Protein AF-A0A972C3S5-F1 (afdb_monomer_lite)

Secondary structure (DSSP, 8-state):
-----THHHHHHHHHHHHT----------------------TTT--------PPPPP----PPPP-------EEEEEEEEEE-TTS-EEEEEEEEEE-SS-B-GGGTTTTSPTTSHHHHHHHHHHHHHHHHH--TTSHHHHHHHHHHHH---

Structure (mmCIF, N/CA/C/O backbone):
data_AF-A0A972C3S5-F1
#
_entry.id   AF-A0A972C3S5-F1
#
loop_
_atom_site.group_PDB
_atom_site.id
_atom_site.type_symbol
_atom_site.label_atom_id
_atom_site.label_alt_id
_atom_site.label_comp_id
_atom_site.label_asym_id
_atom_site.label_entity_id
_atom_site.label_seq_id
_atom_site.pdbx_PDB_ins_code
_atom_site.Cartn_x
_atom_site.Cartn_y
_atom_site.Cartn_z
_atom_site.occupancy
_atom_site.B_iso_or_equiv
_atom_site.auth_seq_id
_atom_site.auth_comp_id
_atom_site.auth_asym_id
_atom_site.auth_atom_id
_atom_site.pdbx_PDB_model_num
ATOM 1 N N . MET A 1 1 ? -20.866 -41.791 90.955 1.00 43.75 1 MET A N 1
ATOM 2 C CA . MET A 1 1 ? -19.727 -41.033 90.392 1.00 43.75 1 MET A CA 1
ATOM 3 C C . MET A 1 1 ? -18.696 -42.073 90.016 1.00 43.75 1 MET A C 1
ATOM 5 O O . MET A 1 1 ? -17.895 -42.478 90.847 1.00 43.75 1 MET A O 1
ATOM 9 N N . ASP A 1 2 ? -18.864 -42.613 88.815 1.00 49.09 2 ASP A N 1
ATOM 10 C CA . ASP A 1 2 ? -18.256 -43.863 88.369 1.00 49.09 2 ASP A CA 1
ATOM 11 C C . ASP A 1 2 ? -16.811 -43.638 87.925 1.00 49.09 2 ASP A C 1
ATOM 13 O O . ASP A 1 2 ? -16.542 -42.964 86.930 1.00 49.09 2 ASP A O 1
ATOM 17 N N . THR A 1 3 ? -15.861 -44.197 88.670 1.00 59.19 3 THR A N 1
ATOM 18 C CA . THR A 1 3 ? -14.445 -44.218 88.300 1.00 59.19 3 THR A CA 1
ATOM 19 C C . THR A 1 3 ? -14.157 -45.478 87.486 1.00 59.19 3 THR A C 1
ATOM 21 O O . THR A 1 3 ? -13.853 -46.548 88.005 1.00 59.19 3 THR A O 1
ATOM 24 N N . TRP A 1 4 ? -14.273 -45.345 86.165 1.00 55.91 4 TRP A N 1
ATOM 25 C CA . TRP A 1 4 ? -13.900 -46.382 85.204 1.00 55.91 4 TRP A CA 1
ATOM 26 C C . TRP A 1 4 ? -12.366 -46.500 85.118 1.00 55.91 4 TRP A C 1
ATOM 28 O O . TRP A 1 4 ? -11.697 -45.483 84.908 1.00 55.91 4 TRP A O 1
ATOM 38 N N . PRO A 1 5 ? -11.766 -47.698 85.239 1.00 58.72 5 PRO A N 1
ATOM 39 C CA . PRO A 1 5 ? -10.319 -47.843 85.171 1.00 58.72 5 PRO A CA 1
ATOM 40 C C . PRO A 1 5 ? -9.819 -47.689 83.726 1.00 58.72 5 PRO A C 1
ATOM 42 O O . PRO A 1 5 ? -10.362 -48.264 82.780 1.00 58.72 5 PRO A O 1
ATOM 45 N N . LEU A 1 6 ? -8.729 -46.933 83.568 1.00 57.41 6 LEU A N 1
ATOM 46 C CA . LEU A 1 6 ? -8.048 -46.608 82.302 1.00 57.41 6 LEU A CA 1
ATOM 47 C C . LEU A 1 6 ? -7.632 -47.837 81.463 1.00 57.41 6 LEU A C 1
ATOM 49 O O . LEU A 1 6 ? -7.369 -47.704 80.268 1.00 57.41 6 LEU A O 1
ATOM 53 N N . ALA A 1 7 ? -7.631 -49.038 82.049 1.00 54.53 7 ALA A N 1
ATOM 54 C CA . ALA A 1 7 ? -7.318 -50.297 81.372 1.00 54.53 7 ALA A CA 1
ATOM 55 C C . ALA A 1 7 ? -8.304 -50.653 80.238 1.00 54.53 7 ALA A C 1
ATOM 57 O O . ALA A 1 7 ? -7.907 -51.265 79.248 1.00 54.53 7 ALA A O 1
ATOM 58 N N . ALA A 1 8 ? -9.569 -50.222 80.326 1.00 54.34 8 ALA A N 1
ATOM 59 C CA . ALA A 1 8 ? -10.587 -50.564 79.328 1.00 54.34 8 ALA A CA 1
ATOM 60 C C . ALA A 1 8 ? -10.415 -49.824 77.986 1.00 54.34 8 ALA A C 1
ATOM 62 O O . ALA A 1 8 ? -10.893 -50.294 76.955 1.00 54.34 8 ALA A O 1
ATOM 63 N N . ARG A 1 9 ? -9.718 -48.677 77.965 1.00 53.97 9 ARG A N 1
ATOM 64 C CA . ARG A 1 9 ? -9.546 -47.878 76.737 1.00 53.97 9 ARG A CA 1
ATOM 65 C C . ARG A 1 9 ? -8.413 -48.370 75.840 1.00 53.97 9 ARG A C 1
ATOM 67 O O . ARG A 1 9 ? -8.501 -48.220 74.627 1.00 53.97 9 ARG A O 1
ATOM 74 N N . ILE A 1 10 ? -7.381 -48.987 76.412 1.00 55.09 10 ILE A N 1
ATOM 75 C CA . ILE A 1 10 ? -6.209 -49.453 75.655 1.00 55.09 10 ILE A CA 1
ATOM 76 C C . ILE A 1 10 ? -6.529 -50.759 74.910 1.00 55.09 10 ILE A C 1
ATOM 78 O O . ILE A 1 10 ? -6.146 -50.917 73.751 1.00 55.09 10 ILE A O 1
ATOM 82 N N . LEU A 1 11 ? -7.322 -51.652 75.518 1.00 54.88 11 LEU A N 1
ATOM 83 C CA . LEU A 1 11 ? -7.768 -52.890 74.867 1.00 54.88 11 LEU A CA 1
ATOM 84 C C . LEU A 1 11 ? -8.696 -52.637 73.666 1.00 54.88 11 LEU A C 1
ATOM 86 O O . LEU A 1 11 ? -8.629 -53.368 72.681 1.00 54.88 11 LEU A O 1
ATOM 90 N N . GLY A 1 12 ? -9.520 -51.583 73.712 1.00 54.62 12 GLY A N 1
ATOM 91 C CA . GLY A 1 12 ? -10.416 -51.222 72.607 1.00 54.62 12 GLY A CA 1
ATOM 92 C C . GLY A 1 12 ? -9.685 -50.742 71.346 1.00 54.62 12 GLY A C 1
ATOM 93 O O . GLY A 1 12 ? -10.143 -50.998 70.237 1.00 54.62 12 GLY A O 1
ATOM 94 N N . ILE A 1 13 ? -8.523 -50.098 71.498 1.00 56.75 13 ILE A N 1
ATOM 95 C CA . ILE A 1 13 ? -7.730 -49.588 70.365 1.00 56.75 13 ILE A CA 1
ATOM 96 C C . ILE A 1 13 ? -6.928 -50.721 69.703 1.00 56.75 13 ILE A C 1
ATOM 98 O O . ILE A 1 13 ? -6.822 -50.761 68.478 1.00 56.75 13 ILE A O 1
ATOM 102 N N . LEU A 1 14 ? -6.427 -51.684 70.486 1.00 54.81 14 LEU A N 1
ATOM 103 C CA . LEU A 1 14 ? -5.738 -52.876 69.968 1.00 54.81 14 LEU A CA 1
ATOM 104 C C . LEU A 1 14 ? -6.682 -53.809 69.188 1.00 54.81 14 LEU A C 1
ATOM 106 O O . LEU A 1 14 ? -6.295 -54.343 68.151 1.00 54.81 14 LEU A O 1
ATOM 110 N N . LEU A 1 15 ? -7.938 -53.942 69.625 1.00 54.53 15 LEU A N 1
ATOM 111 C CA . LEU A 1 15 ? -8.967 -54.702 68.903 1.00 54.53 15 LEU A CA 1
ATOM 112 C C . LEU A 1 15 ? -9.377 -54.049 67.571 1.00 54.53 15 LEU A C 1
ATOM 114 O O . LEU A 1 15 ? -9.682 -54.765 66.621 1.00 54.53 15 LEU A O 1
ATOM 118 N N . LEU A 1 16 ? -9.318 -52.716 67.457 1.00 52.75 16 LEU A N 1
ATOM 119 C CA . LEU A 1 16 ? -9.609 -52.015 66.198 1.00 52.75 16 LEU A CA 1
ATOM 120 C C . LEU A 1 16 ? -8.496 -52.145 65.143 1.00 52.75 16 LEU A C 1
ATOM 122 O O . LEU A 1 16 ? -8.776 -52.020 63.953 1.00 52.75 16 LEU A O 1
ATOM 126 N N . TRP A 1 17 ? -7.254 -52.424 65.544 1.00 51.59 17 TRP A N 1
ATOM 127 C CA . TRP A 1 17 ? -6.156 -52.662 64.596 1.00 51.59 17 TRP A CA 1
ATOM 128 C C . TRP A 1 17 ? -6.143 -54.085 64.022 1.00 51.59 17 TRP A C 1
ATOM 130 O O . TRP A 1 17 ? -5.634 -54.293 62.923 1.00 51.59 17 TRP A O 1
ATOM 140 N N . LEU A 1 18 ? -6.745 -55.058 64.711 1.00 53.00 18 LEU A N 1
ATOM 141 C CA . LEU A 1 18 ? -6.804 -56.454 64.257 1.00 53.00 18 LEU A CA 1
ATOM 142 C C . LEU A 1 18 ? -7.910 -56.730 63.221 1.00 53.00 18 LEU A C 1
ATOM 144 O O . LEU A 1 18 ? -7.848 -57.746 62.536 1.00 53.00 18 LEU A O 1
ATOM 148 N N . LEU A 1 19 ? -8.886 -55.831 63.052 1.00 54.00 19 LEU A N 1
ATOM 149 C CA . LEU A 1 19 ? -10.010 -56.001 62.114 1.00 54.00 19 LEU A CA 1
ATOM 150 C C . LEU A 1 19 ? -9.788 -55.402 60.711 1.00 54.00 19 LEU A C 1
ATOM 152 O O . LEU A 1 19 ? -10.656 -55.548 59.854 1.00 54.00 19 LEU A O 1
ATOM 156 N N . SER A 1 20 ? -8.636 -54.777 60.440 1.00 50.62 20 SER A N 1
ATOM 157 C CA . SER A 1 20 ? -8.348 -54.144 59.137 1.00 50.62 20 SER A CA 1
ATOM 158 C C . SER A 1 20 ? -7.513 -54.995 58.174 1.00 50.62 20 SER A C 1
ATOM 160 O O . SER A 1 20 ? -7.213 -54.541 57.071 1.00 50.62 20 SER A O 1
ATOM 162 N N . VAL A 1 21 ? -7.156 -56.233 58.527 1.00 57.97 21 VAL A N 1
ATOM 163 C CA . VAL A 1 21 ? -6.530 -57.159 57.569 1.00 57.97 21 VAL A CA 1
ATOM 164 C C . VAL A 1 21 ? -7.619 -58.038 56.970 1.00 57.97 21 VAL A C 1
ATOM 166 O O . VAL A 1 21 ? -7.806 -59.188 57.355 1.00 57.97 21 VAL A O 1
ATOM 169 N N . ALA A 1 22 ? -8.369 -57.476 56.023 1.00 56.09 22 ALA A N 1
ATOM 170 C CA . ALA A 1 22 ? -9.118 -58.292 55.083 1.00 56.09 22 ALA A CA 1
ATOM 171 C C . ALA A 1 22 ? -8.091 -59.066 54.233 1.00 56.09 22 ALA A C 1
ATOM 173 O O . ALA A 1 22 ? -7.304 -58.428 53.528 1.00 56.09 22 ALA A O 1
ATOM 174 N N . PRO A 1 23 ? -8.040 -60.410 54.277 1.00 54.75 23 PRO A N 1
ATOM 175 C CA . PRO A 1 23 ? -7.312 -61.151 53.264 1.00 54.75 23 PRO A CA 1
ATOM 176 C C . PRO A 1 23 ? -7.980 -60.835 51.927 1.00 54.75 23 PRO A C 1
ATOM 178 O O . PRO A 1 23 ? -9.161 -61.121 51.723 1.00 54.75 23 PRO A O 1
ATOM 181 N N . GLY A 1 24 ? -7.236 -60.173 51.041 1.00 55.28 24 GLY A N 1
ATOM 182 C CA . GLY A 1 24 ? -7.671 -59.953 49.673 1.00 55.28 24 GLY A CA 1
ATOM 183 C C . GLY A 1 24 ? -8.093 -61.292 49.080 1.00 55.28 24 GLY A C 1
ATOM 184 O O . GLY A 1 24 ? -7.318 -62.247 49.069 1.00 55.28 24 GLY A O 1
ATOM 185 N N . ILE A 1 25 ? -9.343 -61.367 48.630 1.00 57.66 25 ILE A N 1
ATOM 186 C CA . ILE A 1 25 ? -9.825 -62.458 47.795 1.00 57.66 25 ILE A CA 1
ATOM 187 C C . ILE A 1 25 ? -8.956 -62.408 46.539 1.00 57.66 25 ILE A C 1
ATOM 189 O O . ILE A 1 25 ? -9.147 -61.546 45.681 1.00 57.66 25 ILE A O 1
ATOM 193 N N . PHE A 1 26 ? -7.964 -63.293 46.443 1.00 53.41 26 PHE A N 1
ATOM 194 C CA . PHE A 1 26 ? -7.295 -63.546 45.179 1.00 53.41 26 PHE A CA 1
ATOM 195 C C . PHE A 1 26 ? -8.340 -64.184 44.270 1.00 53.41 26 PHE A C 1
ATOM 197 O O . PHE A 1 26 ? -8.633 -65.376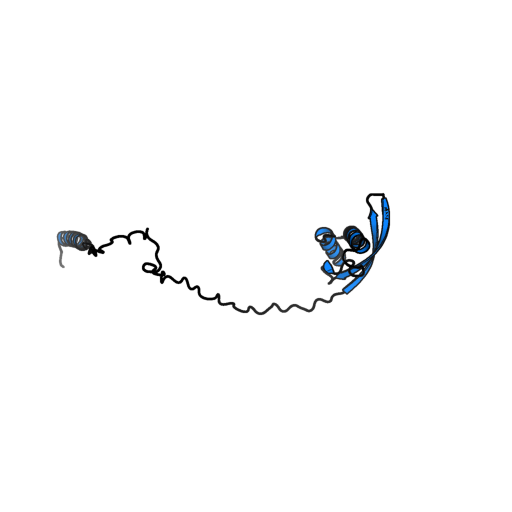 44.362 1.00 53.41 26 PHE A O 1
ATOM 204 N N . ALA A 1 27 ? -8.952 -63.369 43.414 1.00 53.75 27 ALA A N 1
ATOM 205 C CA . ALA A 1 27 ? -9.580 -63.881 42.218 1.00 53.75 27 ALA A CA 1
ATOM 206 C C . ALA A 1 27 ? -8.476 -64.612 41.444 1.00 53.75 27 ALA A C 1
ATOM 208 O O . ALA A 1 27 ? -7.565 -63.980 40.912 1.00 53.75 27 ALA A O 1
ATOM 209 N N . SER A 1 28 ? -8.528 -65.945 41.432 1.00 53.31 28 SER A N 1
ATOM 210 C CA . SER A 1 28 ? -7.757 -66.745 40.488 1.00 53.31 28 SER A CA 1
ATOM 211 C C . SER A 1 28 ? -8.355 -66.495 39.106 1.00 53.31 28 SER A C 1
ATOM 213 O O . SER A 1 28 ? -9.181 -67.260 38.608 1.00 53.31 28 SER A O 1
ATOM 215 N N . ALA A 1 29 ? -8.003 -65.358 38.507 1.00 55.72 29 ALA A N 1
ATOM 216 C CA . ALA A 1 29 ? -8.002 -65.261 37.068 1.00 55.72 29 ALA A CA 1
ATOM 217 C C . ALA A 1 29 ? -6.945 -66.269 36.619 1.00 55.72 29 ALA A C 1
ATOM 219 O O . ALA A 1 29 ? -5.759 -66.103 36.902 1.00 55.72 29 ALA A O 1
ATOM 220 N N . ASN A 1 30 ? -7.376 -67.343 35.958 1.00 55.66 30 ASN A N 1
ATOM 221 C CA . ASN A 1 30 ? -6.490 -68.108 35.093 1.00 55.66 30 ASN A CA 1
ATOM 222 C C . ASN A 1 30 ? -6.065 -67.175 33.945 1.00 55.66 30 ASN A C 1
ATOM 224 O O . ASN A 1 30 ? -6.531 -67.316 32.817 1.00 55.66 30 ASN A O 1
ATOM 228 N N . ASP A 1 31 ? -5.201 -66.204 34.240 1.00 54.09 31 ASP A N 1
ATOM 229 C CA . ASP A 1 31 ? -4.490 -65.388 33.269 1.00 54.09 31 ASP A CA 1
ATOM 230 C C . ASP A 1 31 ? -3.434 -66.287 32.634 1.00 54.09 31 ASP A C 1
ATOM 232 O O . ASP A 1 31 ? -2.239 -66.233 32.920 1.00 54.09 31 ASP A O 1
ATOM 236 N N . THR A 1 32 ? -3.893 -67.159 31.741 1.00 60.16 32 THR A N 1
ATOM 237 C CA . THR A 1 32 ? -3.030 -67.511 30.624 1.00 60.16 32 THR A CA 1
ATOM 238 C C . THR A 1 32 ? -3.028 -66.271 29.737 1.00 60.16 32 THR A C 1
ATOM 240 O O . THR A 1 32 ? -4.076 -65.950 29.169 1.00 60.16 32 THR A O 1
ATOM 243 N N . PRO A 1 33 ? -1.908 -65.526 29.636 1.00 61.44 33 PRO A N 1
ATOM 244 C CA . PRO A 1 33 ? -1.846 -64.404 28.716 1.00 61.44 33 PRO A CA 1
ATOM 245 C C . PRO A 1 33 ? -2.216 -64.932 27.328 1.00 61.44 33 PRO A C 1
ATOM 247 O O . PRO A 1 33 ? -1.779 -66.037 26.978 1.00 61.44 33 PRO A O 1
ATOM 250 N N . PRO A 1 34 ? -3.028 -64.199 26.545 1.00 63.97 34 PRO A N 1
ATOM 251 C CA . PRO A 1 34 ? -3.422 -64.654 25.224 1.00 63.97 34 PRO A CA 1
ATOM 252 C C . PRO A 1 34 ? -2.149 -64.976 24.447 1.00 63.97 34 PRO A C 1
ATOM 254 O O . PRO A 1 34 ? -1.311 -64.103 24.202 1.00 63.97 34 PRO A O 1
ATOM 257 N N . LYS A 1 35 ? -1.958 -66.264 24.141 1.00 68.75 35 LYS A N 1
ATOM 258 C CA . LYS A 1 35 ? -0.773 -66.742 23.435 1.00 68.75 35 LYS A CA 1
ATOM 259 C C . LYS A 1 35 ? -0.690 -65.950 22.138 1.00 68.75 35 LYS A C 1
ATOM 261 O O . LYS A 1 35 ? -1.635 -65.970 21.351 1.00 68.75 35 LYS A O 1
ATOM 266 N N . ARG A 1 36 ? 0.418 -65.222 21.945 1.00 68.56 36 ARG A N 1
ATOM 267 C CA . ARG A 1 36 ? 0.655 -64.412 20.745 1.00 68.56 36 ARG A CA 1
ATOM 268 C C . ARG A 1 36 ? 0.355 -65.277 19.527 1.00 68.56 36 ARG A C 1
ATOM 270 O O . ARG A 1 36 ? 0.991 -66.313 19.347 1.00 68.56 36 ARG A O 1
ATOM 277 N N . GLN A 1 37 ? -0.617 -64.867 18.722 1.00 67.06 37 GLN A N 1
ATOM 278 C CA . GLN A 1 37 ? -0.919 -65.554 17.478 1.00 67.06 37 GLN A CA 1
ATOM 279 C C . GLN A 1 37 ? 0.310 -65.438 16.568 1.00 67.06 37 GLN A C 1
ATOM 281 O O . GLN A 1 37 ? 0.675 -64.344 16.143 1.00 67.06 37 GLN A O 1
ATOM 286 N N . THR A 1 38 ? 0.996 -66.554 16.330 1.00 72.31 38 THR A N 1
ATOM 287 C CA . THR A 1 38 ? 2.166 -66.626 15.436 1.00 72.31 38 THR A CA 1
ATOM 288 C C . THR A 1 38 ? 1.829 -67.236 14.079 1.00 72.31 38 THR A C 1
ATOM 290 O O . THR A 1 38 ? 2.680 -67.257 13.199 1.00 72.31 38 THR A O 1
ATOM 293 N N . GLU A 1 39 ? 0.596 -67.715 13.904 1.00 73.44 39 GLU A N 1
ATOM 294 C CA . GLU A 1 39 ? 0.098 -68.325 12.676 1.00 73.44 39 GLU A CA 1
ATOM 295 C C . GLU A 1 39 ? -1.126 -67.544 12.186 1.00 73.44 39 GLU A C 1
ATOM 297 O O . GLU A 1 39 ? -2.151 -67.473 12.871 1.00 73.44 39 GLU A O 1
ATOM 302 N N . PHE A 1 40 ? -0.991 -66.923 11.015 1.00 68.81 40 PHE A N 1
ATOM 303 C CA . PHE A 1 40 ? -2.014 -66.082 10.404 1.00 68.81 40 PHE A CA 1
ATOM 304 C C . PHE A 1 40 ? -2.654 -66.840 9.237 1.00 68.81 40 PHE A C 1
ATOM 306 O O . PHE A 1 40 ? -1.986 -67.138 8.249 1.00 68.81 40 PHE A O 1
ATOM 313 N N . SER A 1 41 ? -3.936 -67.180 9.358 1.00 76.62 41 SER A N 1
ATOM 314 C CA . SER A 1 41 ? -4.730 -67.791 8.289 1.00 76.62 41 SER A CA 1
ATOM 315 C C . SER A 1 41 ? -6.160 -67.265 8.334 1.00 76.62 41 SER A C 1
ATOM 317 O O . SER A 1 41 ? -6.649 -66.878 9.399 1.00 76.62 41 SER A O 1
ATOM 319 N N . ASP A 1 42 ? -6.860 -67.311 7.201 1.00 76.12 42 ASP A N 1
ATOM 320 C CA . ASP A 1 42 ? -8.250 -66.838 7.086 1.00 76.12 42 ASP A CA 1
ATOM 321 C C . ASP A 1 42 ? -9.217 -67.585 8.018 1.00 76.12 42 ASP A C 1
ATOM 323 O O . ASP A 1 42 ? -10.290 -67.088 8.350 1.00 76.12 42 ASP A O 1
ATOM 327 N N . ARG A 1 43 ? -8.829 -68.781 8.481 1.00 75.94 43 ARG A N 1
ATOM 328 C CA . ARG A 1 43 ? -9.599 -69.602 9.428 1.00 75.94 43 ARG A CA 1
ATOM 329 C C . ARG A 1 43 ? -9.323 -69.271 10.898 1.00 75.94 43 ARG A C 1
ATOM 331 O O . ARG A 1 43 ? -10.038 -69.768 11.761 1.00 75.94 43 ARG A O 1
ATOM 338 N N . ASN A 1 44 ? -8.296 -68.472 11.189 1.00 69.81 44 ASN A N 1
ATOM 339 C CA . ASN A 1 44 ? -7.850 -68.141 12.546 1.00 69.81 44 ASN A CA 1
ATOM 340 C C . ASN A 1 44 ? -7.838 -66.621 12.815 1.00 69.81 44 ASN A C 1
ATOM 342 O O . ASN A 1 44 ? -7.357 -66.169 13.851 1.00 69.81 44 ASN A O 1
ATOM 346 N N . TYR A 1 45 ? -8.348 -65.798 11.895 1.00 74.12 45 TYR A N 1
ATOM 347 C CA . TYR A 1 45 ? -8.470 -64.360 12.122 1.00 74.12 45 TYR A CA 1
ATOM 348 C C . TYR A 1 45 ? -9.679 -64.047 13.015 1.00 74.12 45 TYR A C 1
ATOM 350 O O . TYR A 1 45 ? -10.820 -64.340 12.660 1.00 74.12 45 TYR A O 1
ATOM 358 N N . GLN A 1 46 ? -9.438 -63.409 14.163 1.00 74.31 46 GLN A N 1
ATOM 359 C CA . GLN A 1 46 ? -10.486 -62.840 15.012 1.00 74.31 46 GLN A CA 1
ATOM 360 C C . GLN A 1 46 ? -10.286 -61.320 15.110 1.00 74.31 46 GLN A C 1
ATOM 362 O O . GLN A 1 46 ? -9.320 -60.876 15.736 1.00 74.31 46 GLN A O 1
ATOM 367 N N . PRO A 1 47 ? -11.159 -60.498 14.495 1.00 75.56 47 PRO A N 1
ATOM 368 C CA . PRO A 1 47 ? -11.032 -59.048 14.571 1.00 75.56 47 PRO A CA 1
ATOM 369 C C . PRO A 1 47 ? -11.264 -58.553 16.003 1.00 75.56 47 PRO A C 1
ATOM 371 O O . PRO A 1 47 ? -12.203 -58.978 16.682 1.00 75.56 47 PRO A O 1
ATOM 374 N N . SER A 1 48 ? -10.425 -57.619 16.457 1.00 74.81 48 SER A N 1
ATOM 375 C CA . SER A 1 48 ? -10.609 -56.966 17.757 1.00 74.81 48 SER A CA 1
ATOM 376 C C . SER A 1 48 ? -11.906 -56.152 17.775 1.00 74.81 48 SER A C 1
ATOM 378 O O . SER A 1 48 ? -12.202 -55.417 16.834 1.00 74.81 48 SER A O 1
ATOM 380 N N . ARG A 1 49 ? -12.675 -56.255 18.867 1.00 74.25 49 ARG A N 1
ATOM 381 C CA . ARG A 1 49 ? -13.920 -55.491 19.078 1.00 74.25 49 ARG A CA 1
ATOM 382 C C . ARG A 1 49 ? -13.695 -54.108 19.700 1.00 74.25 49 ARG A C 1
ATOM 384 O O . ARG A 1 49 ? -14.661 -53.384 19.926 1.00 74.25 49 ARG A O 1
ATOM 391 N N . GLN A 1 50 ? -12.452 -53.736 20.003 1.00 78.75 50 GLN A N 1
ATOM 392 C CA . GLN A 1 50 ? -12.135 -52.429 20.581 1.00 78.75 50 GLN A CA 1
ATOM 393 C C . GLN A 1 50 ? -12.183 -51.340 19.500 1.00 78.75 50 GLN A C 1
ATOM 395 O O . GLN A 1 50 ? -11.179 -51.016 18.871 1.00 78.75 50 GLN A O 1
ATOM 400 N N . ILE A 1 51 ? -13.374 -50.781 19.278 1.00 77.50 51 ILE A N 1
ATOM 401 C CA . ILE A 1 51 ? -13.586 -49.624 18.403 1.00 77.50 51 ILE A CA 1
ATOM 402 C C . ILE A 1 51 ? -13.457 -48.353 19.248 1.00 77.50 51 ILE A C 1
ATOM 404 O O . ILE A 1 51 ? -14.319 -48.056 20.076 1.00 77.50 51 ILE A O 1
ATOM 408 N N . ASN A 1 52 ? -12.401 -47.572 19.021 1.00 77.88 52 ASN A N 1
ATOM 409 C CA . ASN A 1 52 ? -12.249 -46.249 19.626 1.00 77.88 52 ASN A CA 1
ATOM 410 C C . ASN A 1 52 ? -13.194 -45.259 18.928 1.00 77.88 52 ASN A C 1
ATOM 412 O O . ASN A 1 52 ? -12.837 -44.669 17.911 1.00 77.88 52 ASN A O 1
ATOM 416 N N . THR A 1 53 ? -14.409 -45.094 19.452 1.00 79.75 53 THR A N 1
ATOM 417 C CA . THR A 1 53 ? -15.360 -44.087 18.955 1.00 79.75 53 THR A CA 1
ATOM 418 C C . THR A 1 53 ? -15.229 -42.823 19.799 1.00 79.75 53 THR A C 1
ATOM 420 O O . THR A 1 53 ? -15.470 -42.864 21.004 1.00 79.75 53 THR A O 1
ATOM 423 N N . SER A 1 54 ? -14.839 -41.699 19.195 1.00 80.00 54 SER A N 1
ATOM 424 C CA . SER A 1 54 ? -14.823 -40.393 19.862 1.00 80.00 54 SER A CA 1
ATOM 425 C C . SER A 1 54 ? -16.136 -39.642 19.631 1.00 80.00 54 SER A C 1
ATOM 427 O O . SER A 1 54 ? -16.720 -39.693 18.548 1.00 80.00 54 SER A O 1
ATOM 429 N N . ALA A 1 55 ? -16.614 -38.936 20.658 1.00 84.25 55 ALA A N 1
ATOM 430 C CA . ALA A 1 55 ? -17.766 -38.052 20.522 1.00 84.25 55 ALA A CA 1
ATOM 431 C C . ALA A 1 55 ? -17.390 -36.788 19.718 1.00 84.25 55 ALA A C 1
ATOM 433 O O . ALA A 1 55 ? -16.266 -36.292 19.858 1.00 84.25 55 ALA A O 1
ATOM 434 N N . PRO A 1 56 ? -18.305 -36.235 18.899 1.00 80.69 56 PRO A N 1
ATOM 435 C CA . PRO A 1 56 ? -18.064 -34.977 18.203 1.00 80.69 56 PRO A CA 1
ATOM 436 C C . PRO A 1 56 ? -17.968 -33.813 19.199 1.00 80.69 56 PRO A C 1
ATOM 438 O O . PRO A 1 56 ? -18.706 -33.747 20.182 1.00 80.69 56 PRO A O 1
ATOM 441 N N . VAL A 1 57 ? -17.063 -32.870 18.932 1.00 83.06 57 VAL A N 1
ATOM 442 C CA . VAL A 1 57 ? -16.910 -31.654 19.743 1.00 83.06 57 VAL A CA 1
ATOM 443 C C . VAL A 1 57 ? -18.144 -30.769 19.558 1.00 83.06 57 VAL A C 1
ATOM 445 O O . VAL A 1 57 ? -18.486 -30.405 18.433 1.00 83.06 57 VAL A O 1
ATOM 448 N N . ALA A 1 58 ? -18.805 -30.394 20.655 1.00 80.69 58 ALA A N 1
ATOM 449 C CA . ALA A 1 58 ? -19.906 -29.438 20.622 1.00 80.69 58 ALA A CA 1
ATOM 450 C C . ALA A 1 58 ? -19.370 -28.032 20.292 1.00 80.69 58 ALA A C 1
ATOM 452 O O . ALA A 1 58 ? -18.659 -27.423 21.092 1.00 80.69 58 ALA A O 1
ATOM 453 N N . ILE A 1 59 ? -19.701 -27.514 19.107 1.00 76.56 59 ILE A N 1
ATOM 454 C CA . ILE A 1 59 ? -19.332 -26.158 18.685 1.00 76.56 59 ILE A CA 1
ATOM 455 C C . ILE A 1 59 ? -20.408 -25.196 19.194 1.00 76.56 59 ILE A C 1
ATOM 457 O O . ILE A 1 59 ? -21.530 -25.189 18.693 1.00 76.56 59 ILE A O 1
ATOM 461 N N . THR A 1 60 ? -20.083 -24.364 20.182 1.00 78.19 60 THR A N 1
ATOM 462 C CA . THR A 1 60 ? -20.957 -23.262 20.598 1.00 78.19 60 THR A CA 1
ATOM 463 C C . THR A 1 60 ? -20.771 -22.083 19.640 1.00 78.19 60 THR A C 1
ATOM 465 O O . THR A 1 60 ? -19.674 -21.535 19.506 1.00 78.19 60 THR A O 1
ATOM 468 N N . SER A 1 61 ? -21.831 -21.677 18.931 1.00 71.06 61 SER A N 1
ATOM 469 C CA . SER A 1 61 ? -21.775 -20.498 18.061 1.00 71.06 61 SER A CA 1
ATOM 470 C C . SER A 1 61 ? -21.742 -19.237 18.922 1.00 71.06 61 SER A C 1
ATOM 472 O O . SER A 1 61 ? -22.768 -18.776 19.426 1.00 71.06 61 SER A O 1
ATOM 474 N N . ARG A 1 62 ? -20.554 -18.671 19.119 1.00 76.50 62 ARG A N 1
ATOM 475 C CA . ARG A 1 62 ? -20.422 -17.356 19.745 1.00 76.50 62 ARG A CA 1
ATOM 476 C C . ARG A 1 62 ? -20.936 -16.298 18.754 1.00 76.50 62 ARG A C 1
ATOM 478 O O . ARG A 1 62 ? -20.520 -16.341 17.595 1.00 76.50 62 ARG A O 1
ATOM 485 N N . PRO A 1 63 ? -21.819 -15.366 19.161 1.00 73.25 63 PRO A N 1
ATOM 486 C CA . PRO A 1 63 ? -22.265 -14.301 18.273 1.00 73.25 63 PRO A CA 1
ATOM 487 C C . PRO A 1 63 ? -21.053 -13.513 17.772 1.00 73.25 63 PRO A C 1
ATOM 489 O O . PRO A 1 63 ? -20.168 -13.146 18.553 1.00 73.25 63 PRO A O 1
ATOM 492 N N . ALA A 1 64 ? -20.996 -13.306 16.455 1.00 71.25 64 ALA A N 1
ATOM 493 C CA . ALA A 1 64 ? -19.950 -12.508 15.842 1.00 71.25 64 ALA A CA 1
ATOM 494 C C . ALA A 1 64 ? -20.007 -11.086 16.429 1.00 71.25 64 ALA A C 1
ATOM 496 O O . ALA A 1 64 ? -21.103 -10.535 16.562 1.00 71.25 64 ALA A O 1
ATOM 497 N N . PRO A 1 65 ? -18.864 -10.486 16.805 1.00 73.50 65 PRO A N 1
ATOM 498 C CA . PRO A 1 65 ? -18.857 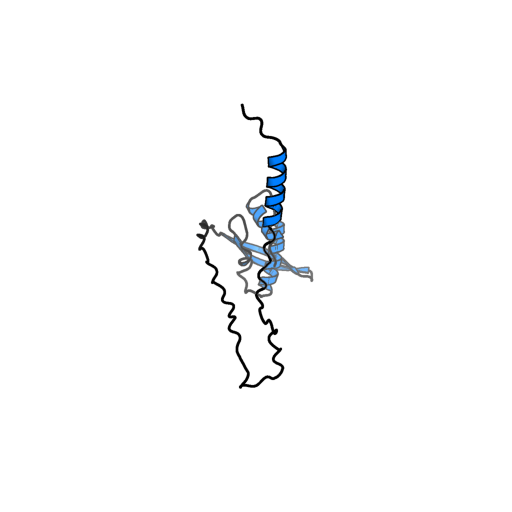-9.116 17.295 1.00 73.50 65 PRO A CA 1
ATOM 499 C C . PRO A 1 65 ? -19.495 -8.193 16.252 1.00 73.50 65 PRO A C 1
ATOM 501 O O . PRO A 1 65 ? -19.228 -8.328 15.055 1.00 73.50 65 PRO A O 1
ATOM 504 N N . HIS A 1 66 ? -20.335 -7.262 16.713 1.00 62.75 66 HIS A N 1
ATOM 505 C CA . HIS A 1 66 ? -20.916 -6.222 15.870 1.00 62.75 66 HIS A CA 1
ATOM 506 C C . HIS A 1 66 ? -19.774 -5.402 15.263 1.00 62.75 66 HIS A C 1
ATOM 508 O O . HIS A 1 66 ? -19.094 -4.642 15.953 1.00 62.75 66 HIS A O 1
ATOM 514 N N . ARG A 1 67 ? -19.496 -5.632 13.979 1.00 65.25 67 ARG A N 1
ATOM 515 C CA . ARG A 1 67 ? -18.451 -4.925 13.250 1.00 65.25 67 ARG A CA 1
ATOM 516 C C . ARG A 1 67 ? -19.072 -3.639 12.732 1.00 65.25 67 ARG A C 1
ATOM 518 O O . ARG A 1 67 ? -19.766 -3.659 11.720 1.00 65.25 67 ARG A O 1
ATOM 525 N N . GLU A 1 68 ? -18.846 -2.549 13.455 1.00 70.81 68 GLU A N 1
ATOM 526 C CA . GLU A 1 68 ? -19.183 -1.207 12.988 1.00 70.81 68 GLU A CA 1
ATOM 527 C C . GLU A 1 68 ? -18.651 -1.017 11.557 1.00 70.81 68 GLU A C 1
ATOM 529 O O . GLU A 1 68 ? -17.530 -1.437 11.231 1.00 70.81 68 GLU A O 1
ATOM 534 N N . SER A 1 69 ? -19.483 -0.463 10.670 1.00 68.62 69 SER A N 1
ATOM 535 C CA . SER A 1 69 ? -19.136 -0.294 9.262 1.00 68.62 69 SER A CA 1
ATOM 536 C C . SER A 1 69 ? -18.002 0.716 9.137 1.00 68.62 69 SER A C 1
ATOM 538 O O . SER A 1 69 ? -18.194 1.926 9.238 1.00 68.62 69 SER A O 1
ATOM 540 N N . ARG A 1 70 ? -16.795 0.207 8.921 1.00 79.56 70 ARG A N 1
ATOM 541 C CA . ARG A 1 70 ? -15.603 1.013 8.685 1.00 79.56 70 ARG A CA 1
ATOM 542 C C . ARG A 1 70 ? -15.753 1.757 7.355 1.00 79.56 70 ARG A C 1
ATOM 544 O O . ARG A 1 70 ? -15.868 1.117 6.313 1.00 79.56 70 ARG A O 1
ATOM 551 N N . ILE A 1 71 ? -15.737 3.091 7.387 1.00 86.25 71 ILE A N 1
ATOM 552 C CA . ILE A 1 71 ? -15.738 3.911 6.167 1.00 86.25 71 ILE A CA 1
ATOM 553 C C . ILE A 1 71 ? -14.377 3.742 5.488 1.00 86.25 71 ILE A C 1
ATOM 555 O O . ILE A 1 71 ? -13.356 4.186 6.011 1.00 86.25 71 ILE A O 1
ATOM 559 N N . ILE A 1 72 ? -14.365 3.079 4.333 1.00 93.00 72 ILE A N 1
ATOM 560 C CA . ILE A 1 72 ? -13.162 2.901 3.520 1.00 93.00 72 ILE A CA 1
ATOM 561 C C . ILE A 1 72 ? -13.067 4.073 2.547 1.00 93.00 72 ILE 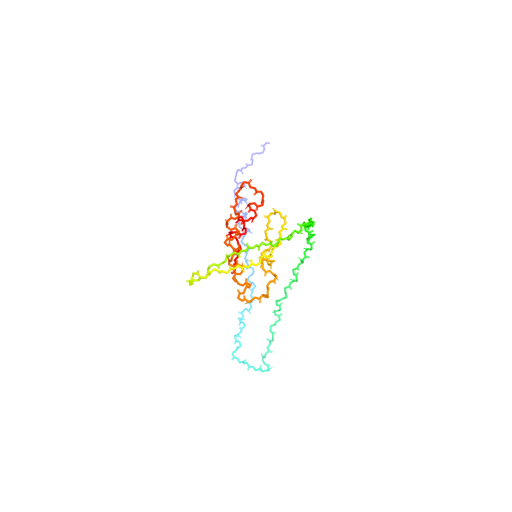A C 1
ATOM 563 O O . ILE A 1 72 ? -13.980 4.330 1.765 1.00 93.00 72 ILE A O 1
ATOM 567 N N . GLN A 1 73 ? -11.950 4.787 2.603 1.00 95.62 73 GLN A N 1
ATOM 568 C CA . GLN A 1 73 ? -11.586 5.846 1.672 1.00 95.62 73 GLN A CA 1
ATOM 569 C C . GLN A 1 73 ? -10.504 5.336 0.721 1.00 95.62 73 GLN A C 1
ATOM 571 O O . GLN A 1 73 ? -9.711 4.470 1.084 1.00 95.62 73 GLN A O 1
ATOM 576 N N . SER A 1 74 ? -10.433 5.896 -0.485 1.00 96.56 74 SER A N 1
ATOM 577 C CA . SER A 1 74 ? -9.406 5.552 -1.472 1.00 96.56 74 SER A CA 1
ATOM 578 C C . SER A 1 74 ? -8.633 6.782 -1.922 1.00 96.56 74 SER A C 1
ATOM 580 O O . SER A 1 74 ? -9.220 7.850 -2.098 1.00 96.56 74 SER A O 1
ATOM 582 N N . LYS A 1 75 ? -7.334 6.625 -2.177 1.00 97.12 75 LYS A N 1
ATOM 583 C CA . LYS A 1 75 ? -6.474 7.681 -2.713 1.00 97.12 75 LYS A CA 1
ATOM 584 C C . LYS A 1 75 ? -5.594 7.151 -3.837 1.00 97.12 75 LYS A C 1
ATOM 586 O O . LYS A 1 75 ? -5.289 5.964 -3.902 1.00 97.12 75 LYS A O 1
ATOM 591 N N . THR A 1 76 ? -5.179 8.050 -4.726 1.00 98.00 76 THR A N 1
ATOM 592 C CA . THR A 1 76 ? -4.141 7.780 -5.724 1.00 98.00 76 THR A CA 1
ATOM 593 C C . THR A 1 76 ? -3.040 8.818 -5.592 1.00 98.00 76 THR A C 1
ATOM 595 O O . THR A 1 76 ? -3.323 10.012 -5.595 1.00 98.00 76 THR A O 1
ATOM 598 N N . GLU A 1 77 ? -1.797 8.363 -5.494 1.00 97.69 77 GLU A N 1
ATOM 599 C CA . GLU A 1 77 ? -0.614 9.206 -5.321 1.00 97.69 77 GLU A CA 1
ATOM 600 C C . GLU A 1 77 ? 0.454 8.862 -6.359 1.00 97.69 77 GLU A C 1
ATOM 602 O O . GLU A 1 77 ? 0.519 7.737 -6.860 1.00 97.69 77 GLU A O 1
ATOM 607 N N . LYS A 1 78 ? 1.311 9.832 -6.681 1.00 98.00 78 LYS A N 1
ATOM 608 C CA . LYS A 1 78 ? 2.495 9.605 -7.515 1.00 98.00 78 LYS A CA 1
ATOM 609 C C . LYS A 1 78 ? 3.668 9.202 -6.628 1.00 98.00 78 LYS A C 1
ATOM 611 O O . LYS A 1 78 ? 3.999 9.908 -5.675 1.00 98.00 78 LYS A O 1
ATOM 616 N N . VAL A 1 79 ? 4.286 8.068 -6.938 1.00 97.69 79 VAL A N 1
ATOM 617 C CA . VAL A 1 79 ? 5.413 7.506 -6.185 1.00 97.69 79 VAL A CA 1
ATOM 618 C C . VAL A 1 79 ? 6.572 7.209 -7.123 1.00 97.69 79 VAL A C 1
ATOM 620 O O . VAL A 1 79 ? 6.362 6.847 -8.278 1.00 97.69 79 VAL A O 1
ATOM 623 N N . LYS A 1 80 ? 7.796 7.354 -6.623 1.00 97.12 80 LYS A N 1
ATOM 624 C CA . LYS A 1 80 ? 9.023 7.152 -7.396 1.00 97.12 80 LYS A CA 1
ATOM 625 C C . LYS A 1 80 ? 9.783 5.952 -6.852 1.00 97.12 80 LYS A C 1
ATOM 627 O O . LYS A 1 80 ? 9.819 5.749 -5.641 1.00 97.12 80 LYS A O 1
ATOM 632 N N . TRP A 1 81 ? 10.361 5.161 -7.746 1.00 96.00 81 TRP A N 1
ATOM 633 C CA . TRP A 1 81 ? 11.251 4.060 -7.393 1.00 96.00 81 TRP A CA 1
ATOM 634 C C . TRP A 1 81 ? 12.515 4.124 -8.232 1.00 96.00 81 TRP A C 1
ATOM 636 O O . TRP A 1 81 ? 12.445 4.158 -9.461 1.00 96.00 81 TRP A O 1
ATOM 646 N N . THR A 1 82 ? 13.654 4.088 -7.551 1.00 95.50 82 THR A N 1
ATOM 647 C CA . THR A 1 82 ? 14.970 3.981 -8.174 1.00 95.50 82 THR A CA 1
ATOM 648 C C . THR A 1 82 ? 15.393 2.519 -8.181 1.00 95.50 82 THR A C 1
ATOM 650 O O . THR A 1 82 ? 15.405 1.856 -7.141 1.00 95.50 82 THR A O 1
ATOM 653 N N . ASN A 1 83 ? 15.708 1.983 -9.357 1.00 92.62 83 ASN A N 1
ATOM 654 C CA . ASN A 1 83 ? 16.192 0.612 -9.473 1.00 92.62 83 ASN A CA 1
ATOM 655 C C . ASN A 1 83 ? 17.676 0.494 -9.065 1.00 92.62 83 ASN A C 1
ATOM 657 O O . ASN A 1 83 ? 18.351 1.480 -8.785 1.00 92.62 83 ASN A O 1
ATOM 661 N N . ALA A 1 84 ? 18.211 -0.730 -9.055 1.00 91.12 84 ALA A N 1
ATOM 662 C CA . ALA A 1 84 ? 19.612 -0.976 -8.692 1.00 91.12 84 ALA A CA 1
ATOM 663 C C . ALA A 1 84 ? 20.635 -0.339 -9.658 1.00 91.12 84 ALA A C 1
ATOM 665 O O . ALA A 1 84 ? 21.810 -0.254 -9.323 1.00 91.12 84 ALA A O 1
ATOM 666 N N . ARG A 1 85 ? 20.199 0.093 -10.848 1.00 93.88 85 ARG A N 1
ATOM 667 C CA . ARG A 1 85 ? 21.025 0.781 -11.851 1.00 93.88 85 ARG A CA 1
ATOM 668 C C . ARG A 1 85 ? 20.971 2.307 -11.713 1.00 93.88 85 ARG A C 1
ATOM 670 O O . ARG A 1 85 ? 21.626 2.995 -12.482 1.00 93.88 85 ARG A O 1
ATOM 677 N N . GLY A 1 86 ? 20.199 2.832 -10.758 1.00 93.75 86 GLY A N 1
ATOM 678 C CA . GLY A 1 86 ? 20.014 4.271 -10.566 1.00 93.75 86 GLY A CA 1
ATOM 679 C C . GLY A 1 86 ? 18.934 4.897 -11.453 1.00 93.75 86 GLY A C 1
ATOM 680 O O . GLY A 1 86 ? 18.744 6.107 -11.401 1.00 93.75 86 GLY A O 1
ATOM 681 N N . GLU A 1 87 ? 18.201 4.108 -12.241 1.00 95.06 87 GLU A N 1
ATOM 682 C CA . GLU A 1 87 ? 17.120 4.631 -13.080 1.00 95.06 87 GLU A CA 1
ATOM 683 C C . GLU A 1 87 ? 15.871 4.861 -12.225 1.00 95.06 87 GLU A C 1
ATOM 685 O O . GLU A 1 87 ? 15.421 3.965 -11.499 1.00 95.06 87 GLU A O 1
ATOM 690 N N . GLU A 1 88 ? 15.306 6.062 -12.320 1.00 95.75 88 GLU A N 1
ATOM 691 C CA . GLU A 1 88 ? 14.082 6.447 -11.626 1.00 95.75 88 GLU A CA 1
ATOM 692 C C . GLU A 1 88 ? 12.860 6.222 -12.522 1.00 95.75 88 GLU A C 1
ATOM 694 O O . GLU A 1 88 ? 12.837 6.621 -13.685 1.00 95.75 88 GLU A O 1
ATOM 699 N N . ALA A 1 89 ? 11.820 5.612 -11.958 1.00 96.06 89 ALA A N 1
ATOM 700 C CA . ALA A 1 89 ? 10.518 5.483 -12.597 1.00 96.06 89 ALA A CA 1
ATOM 701 C C . ALA A 1 89 ? 9.405 5.996 -11.675 1.00 96.06 89 ALA A C 1
ATOM 703 O O . ALA A 1 89 ? 9.429 5.768 -10.461 1.00 96.06 89 ALA A O 1
ATOM 704 N N . GLU A 1 90 ? 8.411 6.662 -12.265 1.00 97.56 90 GLU A N 1
ATOM 705 C CA . GLU A 1 90 ? 7.215 7.153 -11.577 1.00 97.56 90 GLU A CA 1
ATOM 706 C C . GLU A 1 90 ? 6.041 6.184 -11.778 1.00 97.56 90 GLU A C 1
ATOM 708 O O . GLU A 1 90 ? 5.759 5.741 -12.889 1.00 97.56 90 GLU A O 1
ATOM 713 N N . TYR A 1 91 ? 5.319 5.889 -10.697 1.00 97.62 91 TYR A N 1
ATOM 714 C CA . TYR A 1 91 ? 4.139 5.031 -10.690 1.00 97.62 91 TYR A CA 1
ATOM 715 C C . TYR A 1 91 ? 2.957 5.747 -10.038 1.00 97.62 91 TYR A C 1
ATOM 717 O O . TYR A 1 91 ? 3.108 6.539 -9.106 1.00 97.62 91 TYR A O 1
ATOM 725 N N . ARG A 1 92 ? 1.746 5.415 -10.491 1.00 98.00 92 ARG A N 1
ATOM 726 C CA . ARG A 1 92 ? 0.499 5.793 -9.815 1.00 98.00 92 ARG A CA 1
ATOM 727 C C . ARG A 1 92 ? 0.142 4.716 -8.799 1.00 98.00 92 ARG A C 1
ATOM 729 O O . ARG A 1 92 ? -0.224 3.609 -9.196 1.00 98.00 92 ARG A O 1
ATOM 736 N N . MET A 1 93 ? 0.256 5.041 -7.517 1.00 98.19 93 MET A N 1
ATOM 737 C CA . MET A 1 93 ? -0.106 4.181 -6.396 1.00 98.19 93 MET A CA 1
ATOM 738 C C . MET A 1 93 ? -1.548 4.457 -5.979 1.00 98.19 93 MET A C 1
ATOM 740 O O . MET A 1 93 ? -1.824 5.481 -5.358 1.00 98.19 93 MET A O 1
ATOM 744 N N . TYR A 1 94 ? -2.451 3.527 -6.271 1.00 98.62 94 TYR A N 1
ATOM 745 C CA . TYR A 1 94 ? -3.757 3.464 -5.619 1.00 98.62 94 TYR A CA 1
ATOM 746 C C . TYR A 1 94 ? -3.641 2.781 -4.248 1.00 98.62 94 TYR A C 1
ATOM 748 O O . TYR A 1 94 ? -2.867 1.832 -4.111 1.00 98.62 94 TYR A O 1
ATOM 756 N N . TYR A 1 95 ? -4.394 3.237 -3.247 1.00 98.19 95 TYR A N 1
ATOM 757 C CA . TYR A 1 95 ? -4.575 2.529 -1.978 1.00 98.19 95 TYR A CA 1
ATOM 758 C C . TYR A 1 95 ? -5.868 2.946 -1.268 1.00 98.19 95 TYR A C 1
ATOM 760 O O . TYR A 1 95 ? -6.356 4.066 -1.419 1.00 98.19 95 TYR A O 1
ATOM 768 N N . GLU A 1 96 ? -6.383 2.043 -0.446 1.00 98.00 96 GLU A N 1
ATOM 769 C CA . GLU A 1 96 ? -7.537 2.225 0.426 1.00 98.00 96 GLU A CA 1
ATOM 770 C C . GLU A 1 96 ? -7.103 2.306 1.891 1.00 98.00 96 GLU A C 1
ATOM 772 O O . GLU A 1 96 ? -6.127 1.672 2.308 1.00 98.00 96 GLU A O 1
ATOM 777 N N . TYR A 1 97 ? -7.839 3.070 2.691 1.00 96.12 97 TYR A N 1
ATOM 778 C CA . TYR A 1 97 ? -7.568 3.266 4.109 1.00 96.12 97 TYR A CA 1
ATOM 779 C C . TYR A 1 97 ? -8.841 3.608 4.891 1.00 96.12 97 TYR A C 1
ATOM 781 O O . TYR A 1 97 ? -9.851 4.001 4.317 1.00 96.12 97 TYR A O 1
ATOM 789 N N . ASP A 1 98 ? -8.785 3.469 6.213 1.00 93.38 98 ASP A N 1
ATOM 790 C CA . ASP A 1 98 ? -9.927 3.678 7.122 1.00 93.38 98 ASP A CA 1
ATOM 791 C C . ASP A 1 98 ? -9.708 4.787 8.165 1.00 93.38 98 ASP A C 1
ATOM 793 O O . ASP A 1 98 ? -10.376 4.851 9.195 1.00 93.38 98 ASP A O 1
ATOM 797 N N . GLY A 1 99 ? -8.704 5.626 7.925 1.00 88.44 99 GLY A N 1
ATOM 798 C CA . GLY A 1 99 ? -8.247 6.678 8.834 1.00 88.44 99 GLY A CA 1
ATOM 799 C C . GLY A 1 99 ? -7.217 6.212 9.866 1.00 88.44 99 GLY A C 1
ATOM 800 O O . GLY A 1 99 ? -6.437 7.031 10.348 1.00 88.44 99 GLY A O 1
ATOM 801 N N . THR A 1 100 ? -7.152 4.912 10.163 1.00 91.31 100 THR A N 1
ATOM 802 C CA . THR A 1 100 ? -6.190 4.329 11.117 1.00 91.31 100 THR A CA 1
ATOM 803 C C . THR A 1 100 ? -5.151 3.432 10.457 1.00 91.31 100 THR A C 1
ATOM 805 O O . THR A 1 100 ? -4.003 3.391 10.900 1.00 91.31 100 THR A O 1
ATOM 808 N N . SER A 1 101 ? -5.535 2.724 9.397 1.00 93.88 101 SER A N 1
ATOM 809 C CA . SER A 1 101 ? -4.713 1.728 8.725 1.00 93.88 101 SER A CA 1
ATOM 810 C C . SER A 1 101 ? -4.906 1.773 7.213 1.00 93.88 101 SER A C 1
ATOM 812 O O . SER A 1 101 ? -5.987 2.082 6.707 1.00 93.88 101 SER A O 1
ATOM 814 N N . VAL A 1 102 ? -3.832 1.455 6.490 1.00 96.62 102 VAL A N 1
ATOM 815 C CA . VAL A 1 102 ? -3.881 1.233 5.042 1.00 96.62 102 VAL A CA 1
ATOM 816 C C . VAL A 1 102 ? -4.230 -0.230 4.783 1.00 96.62 102 VAL A C 1
ATOM 818 O O . VAL A 1 102 ? -3.627 -1.138 5.358 1.00 96.62 102 VAL A O 1
ATOM 821 N N . THR A 1 103 ? -5.150 -0.481 3.857 1.00 96.81 103 THR A N 1
ATOM 822 C CA . THR A 1 103 ? -5.488 -1.834 3.411 1.00 96.81 103 THR A CA 1
ATOM 823 C C . THR A 1 103 ? -4.413 -2.332 2.448 1.00 96.81 103 THR A C 1
ATOM 825 O O . THR A 1 103 ? -4.428 -2.016 1.262 1.00 96.81 103 THR A O 1
ATOM 828 N N . PHE A 1 104 ? -3.455 -3.131 2.919 1.00 97.38 104 PHE A N 1
ATOM 829 C CA . PHE A 1 104 ? -2.273 -3.513 2.124 1.00 97.38 104 PHE A CA 1
ATOM 830 C C . PHE A 1 104 ? -2.569 -4.234 0.804 1.00 97.38 104 PHE A C 1
ATOM 832 O O . PHE A 1 104 ? -1.788 -4.107 -0.137 1.00 97.38 104 PHE A O 1
ATOM 839 N N . ALA A 1 105 ? -3.686 -4.961 0.720 1.00 96.25 105 ALA A N 1
ATOM 840 C CA . ALA A 1 105 ? -4.114 -5.646 -0.501 1.00 96.25 105 ALA A CA 1
ATOM 841 C C . ALA A 1 105 ? -4.550 -4.681 -1.620 1.00 96.25 105 ALA A C 1
ATOM 843 O O . ALA A 1 105 ? -4.512 -5.051 -2.792 1.00 96.25 105 ALA A O 1
ATOM 844 N N . SER A 1 106 ? -4.946 -3.458 -1.261 1.00 97.69 106 SER A N 1
ATOM 845 C CA . SER A 1 106 ? -5.338 -2.414 -2.212 1.00 97.69 106 SER A CA 1
ATOM 846 C C . SER A 1 106 ? -4.136 -1.679 -2.815 1.00 97.69 106 SER A C 1
ATOM 848 O O . SER A 1 106 ? -4.259 -1.067 -3.869 1.00 97.69 106 SER A O 1
ATOM 850 N N . VAL A 1 107 ? -2.960 -1.736 -2.177 1.00 98.25 107 VAL A N 1
ATOM 851 C CA . VAL A 1 107 ? -1.802 -0.939 -2.599 1.00 98.25 107 VAL A CA 1
ATOM 852 C C . VAL A 1 107 ? -1.345 -1.369 -3.993 1.00 98.25 107 VAL A C 1
ATOM 854 O O . VAL A 1 107 ? -0.938 -2.514 -4.194 1.00 98.25 107 VAL A O 1
ATOM 857 N N . CYS A 1 108 ? -1.379 -0.426 -4.936 1.00 98.44 108 CYS A N 1
ATOM 858 C CA . CYS A 1 108 ? -1.079 -0.621 -6.355 1.00 98.44 108 CYS A CA 1
ATOM 859 C C . CYS A 1 108 ? -2.027 -1.600 -7.075 1.00 98.44 108 CYS A C 1
ATOM 861 O O . CYS A 1 108 ? -1.650 -2.173 -8.098 1.00 98.44 108 CYS A O 1
ATOM 863 N N . SER A 1 109 ? -3.257 -1.793 -6.581 1.00 97.94 109 SER A N 1
ATOM 864 C CA . SER A 1 109 ? -4.254 -2.683 -7.207 1.00 97.94 109 SER A CA 1
ATOM 865 C C . SER A 1 109 ? -4.727 -2.218 -8.591 1.00 97.94 109 SER A C 1
ATOM 867 O O . SER A 1 109 ? -5.300 -3.009 -9.335 1.00 97.94 109 SER A O 1
ATOM 869 N N . ASN A 1 110 ? -4.441 -0.966 -8.961 1.00 97.88 110 ASN A N 1
ATOM 870 C CA . ASN A 1 110 ? -4.650 -0.421 -10.302 1.00 97.88 110 ASN A CA 1
ATOM 871 C C . ASN A 1 110 ? -3.687 -0.995 -11.358 1.00 97.88 110 ASN A C 1
ATOM 873 O O . ASN A 1 110 ? -3.892 -0.778 -12.549 1.00 97.88 110 ASN A O 1
ATOM 877 N N . HIS A 1 111 ? -2.639 -1.709 -10.939 1.00 97.44 111 HIS A N 1
ATOM 878 C CA . HIS A 1 111 ? -1.720 -2.418 -11.827 1.00 97.44 111 HIS A CA 1
ATOM 879 C C . HIS A 1 111 ? -2.053 -3.910 -11.863 1.00 97.44 111 HIS A C 1
ATOM 881 O O . HIS A 1 111 ? -2.510 -4.490 -10.876 1.00 97.44 111 HIS A O 1
ATOM 887 N N . ARG A 1 112 ? -1.764 -4.575 -12.988 1.00 97.50 112 ARG A N 1
ATOM 888 C CA . ARG A 1 112 ? -1.950 -6.028 -13.110 1.00 97.50 112 ARG A CA 1
ATOM 889 C C . ARG A 1 112 ? -1.084 -6.757 -12.076 1.00 97.50 112 ARG A C 1
ATOM 891 O O . ARG A 1 112 ? 0.143 -6.695 -12.139 1.00 97.50 112 ARG A O 1
ATOM 898 N N . LYS A 1 113 ? -1.716 -7.498 -11.158 1.00 95.81 113 LYS A N 1
ATOM 899 C CA . LYS A 1 113 ? -1.013 -8.292 -10.135 1.00 95.81 113 LYS A CA 1
ATOM 900 C C . LYS A 1 113 ? 0.094 -9.143 -10.769 1.00 95.81 113 LYS A C 1
ATOM 902 O O . LYS A 1 113 ? -0.136 -9.857 -11.743 1.00 95.81 113 LYS A O 1
ATOM 907 N N . GLY A 1 114 ? 1.294 -9.056 -10.201 1.00 94.06 114 GLY A N 1
ATOM 908 C CA . GLY A 1 114 ? 2.474 -9.805 -10.642 1.00 94.06 114 GLY A CA 1
ATOM 909 C C . GLY A 1 114 ? 3.328 -9.127 -11.718 1.00 94.06 114 GLY A C 1
ATOM 910 O O . GLY A 1 114 ? 4.471 -9.563 -11.890 1.00 94.06 114 GLY A O 1
ATOM 911 N N . SER A 1 115 ? 2.842 -8.062 -12.374 1.00 97.19 115 SER A N 1
ATOM 912 C CA . SER A 1 115 ? 3.627 -7.287 -13.345 1.00 97.19 115 SER A CA 1
ATOM 913 C C . SER A 1 115 ? 4.831 -6.596 -12.695 1.00 97.19 115 SER A C 1
ATOM 915 O O . SER A 1 115 ? 4.893 -6.425 -11.472 1.00 97.19 115 SER A O 1
ATOM 917 N N . ILE A 1 116 ? 5.799 -6.185 -13.520 1.00 95.69 116 ILE A N 1
ATOM 918 C CA . ILE A 1 116 ? 6.939 -5.386 -13.054 1.00 95.69 116 ILE A CA 1
ATOM 919 C C . ILE A 1 116 ? 6.456 -4.062 -12.458 1.00 95.69 116 ILE A C 1
ATOM 921 O O . ILE A 1 116 ? 6.891 -3.713 -11.362 1.00 95.69 116 ILE A O 1
ATOM 925 N N . ASP A 1 117 ? 5.485 -3.405 -13.094 1.00 96.88 117 ASP A N 1
ATOM 926 C CA . ASP A 1 117 ? 4.903 -2.159 -12.587 1.00 96.88 117 ASP A CA 1
ATOM 927 C C . ASP A 1 117 ? 4.237 -2.346 -11.227 1.00 96.88 117 ASP A C 1
ATOM 929 O O . ASP A 1 117 ? 4.459 -1.549 -10.323 1.00 96.88 117 ASP A O 1
ATOM 933 N N . TYR A 1 118 ? 3.491 -3.438 -11.029 1.00 97.81 118 TYR A N 1
ATOM 934 C CA . TYR A 1 118 ? 2.886 -3.761 -9.737 1.00 97.81 118 TYR A CA 1
ATOM 935 C C . TYR A 1 118 ? 3.954 -3.922 -8.647 1.00 97.81 118 TYR A C 1
ATOM 937 O O . TYR A 1 118 ? 3.851 -3.320 -7.577 1.00 97.81 118 TYR A O 1
ATOM 945 N N . ARG A 1 119 ? 5.015 -4.694 -8.916 1.00 97.00 119 ARG A N 1
ATOM 946 C CA . ARG A 1 119 ? 6.105 -4.928 -7.951 1.00 97.00 119 ARG A CA 1
ATOM 947 C C . ARG A 1 119 ? 6.869 -3.641 -7.641 1.00 97.00 119 ARG A C 1
ATOM 949 O O . ARG A 1 119 ? 7.114 -3.346 -6.473 1.00 97.00 119 ARG A O 1
ATOM 956 N N . ASN A 1 120 ? 7.235 -2.872 -8.663 1.00 97.56 120 ASN A N 1
ATOM 957 C CA . ASN A 1 120 ? 7.974 -1.622 -8.494 1.00 97.56 120 ASN A CA 1
ATOM 958 C C . ASN A 1 120 ? 7.116 -0.549 -7.816 1.00 97.56 120 ASN A C 1
ATOM 960 O O . ASN A 1 120 ? 7.602 0.109 -6.901 1.00 97.56 120 ASN A O 1
ATOM 964 N N . CYS A 1 121 ? 5.830 -0.445 -8.158 1.00 98.19 121 CYS A N 1
ATOM 965 C CA . CYS A 1 121 ? 4.883 0.433 -7.477 1.00 98.19 121 CYS A CA 1
ATOM 966 C C . CYS A 1 121 ? 4.781 0.094 -5.986 1.00 98.19 121 CYS A C 1
ATOM 968 O O . CYS A 1 121 ? 4.833 0.998 -5.159 1.00 98.19 121 CYS A O 1
ATOM 970 N N . ARG A 1 122 ? 4.706 -1.191 -5.599 1.00 98.19 122 ARG A N 1
ATOM 971 C CA . ARG A 1 122 ? 4.675 -1.565 -4.172 1.00 98.19 122 ARG A CA 1
ATOM 972 C C . ARG A 1 122 ? 5.986 -1.229 -3.458 1.00 98.19 122 ARG A C 1
ATOM 974 O O . ARG A 1 122 ? 5.956 -0.756 -2.325 1.00 98.19 122 ARG A O 1
ATOM 981 N N . LYS A 1 123 ? 7.140 -1.402 -4.105 1.00 97.69 123 LYS A N 1
ATOM 982 C CA . LYS A 1 123 ? 8.429 -0.962 -3.539 1.00 97.69 123 LYS A CA 1
ATOM 983 C C . LYS A 1 123 ? 8.475 0.560 -3.344 1.00 97.69 123 LYS A C 1
ATOM 985 O O . LYS A 1 123 ? 8.831 1.018 -2.260 1.00 97.69 123 LYS A O 1
ATOM 990 N N . ALA A 1 124 ? 8.020 1.321 -4.341 1.00 97.94 124 ALA A N 1
ATOM 991 C CA . ALA A 1 124 ? 7.861 2.773 -4.265 1.00 97.94 124 ALA A CA 1
ATOM 992 C C . ALA A 1 124 ? 6.909 3.183 -3.126 1.00 97.94 124 ALA A C 1
ATOM 994 O O . ALA A 1 124 ? 7.212 4.071 -2.334 1.00 97.94 124 ALA A O 1
ATOM 995 N N . ALA A 1 125 ? 5.774 2.489 -3.002 1.00 98.25 125 ALA A N 1
ATOM 996 C CA . ALA A 1 125 ? 4.771 2.712 -1.967 1.00 98.25 125 ALA A CA 1
ATOM 997 C C . ALA A 1 125 ? 5.360 2.558 -0.563 1.00 98.25 125 ALA A C 1
ATOM 999 O O . ALA A 1 125 ? 5.107 3.387 0.306 1.00 98.25 125 ALA A O 1
ATOM 1000 N N . LYS A 1 126 ? 6.194 1.532 -0.342 1.00 97.88 126 LYS A N 1
ATOM 1001 C CA . LYS A 1 126 ? 6.878 1.322 0.941 1.00 97.88 126 LYS A CA 1
ATOM 1002 C C . LYS A 1 126 ? 7.748 2.522 1.318 1.00 97.88 126 LYS A C 1
ATOM 1004 O O . LYS A 1 126 ? 7.664 2.981 2.454 1.00 97.88 126 LYS A O 1
ATOM 1009 N N . GLN A 1 127 ? 8.545 3.033 0.378 1.00 97.25 127 GLN A N 1
ATOM 1010 C CA . GLN A 1 127 ? 9.366 4.225 0.604 1.00 97.25 127 GLN A CA 1
ATOM 1011 C C . GLN A 1 127 ? 8.495 5.456 0.871 1.00 97.25 127 GLN A C 1
ATOM 1013 O O . GLN A 1 127 ? 8.747 6.191 1.821 1.00 97.25 127 GLN A O 1
ATOM 1018 N N . TRP A 1 128 ? 7.428 5.640 0.092 1.00 97.62 128 TRP A N 1
ATOM 1019 C CA . TRP A 1 128 ? 6.500 6.758 0.248 1.00 97.62 128 TRP A CA 1
ATOM 1020 C C . TRP A 1 128 ? 5.756 6.739 1.593 1.00 97.62 128 TRP A C 1
ATOM 1022 O O . TRP A 1 128 ? 5.607 7.777 2.231 1.00 97.62 128 TRP A O 1
ATOM 1032 N N . PHE A 1 129 ? 5.339 5.572 2.092 1.00 97.38 129 PHE A N 1
ATOM 1033 C CA . PHE A 1 129 ? 4.776 5.471 3.442 1.00 97.38 129 PHE A CA 1
ATOM 1034 C C . PHE A 1 129 ? 5.795 5.887 4.506 1.00 97.38 129 PHE A C 1
ATOM 1036 O O . PHE A 1 129 ? 5.424 6.551 5.470 1.00 97.38 129 PHE A O 1
ATOM 1043 N N . GLY A 1 130 ? 7.074 5.554 4.311 1.00 96.88 130 GLY A N 1
ATOM 1044 C CA . GLY A 1 130 ? 8.161 6.005 5.178 1.00 96.88 130 GLY A CA 1
ATOM 1045 C C . GLY A 1 130 ? 8.331 7.522 5.182 1.00 96.88 130 GLY A C 1
ATOM 1046 O O . GLY A 1 130 ? 8.449 8.111 6.250 1.00 96.88 130 GLY A O 1
ATOM 1047 N N . THR A 1 131 ? 8.254 8.181 4.021 1.00 96.44 131 THR A N 1
ATOM 1048 C CA . THR A 1 131 ? 8.365 9.651 3.942 1.00 96.44 131 THR A CA 1
ATOM 1049 C C . THR A 1 131 ? 7.147 10.384 4.505 1.00 96.44 131 THR A C 1
ATOM 1051 O O . THR A 1 131 ? 7.251 11.546 4.892 1.00 96.44 131 THR A O 1
ATOM 1054 N N . ARG A 1 132 ? 5.983 9.726 4.561 1.00 95.94 132 ARG A N 1
ATOM 1055 C CA . ARG A 1 132 ? 4.751 10.269 5.159 1.00 95.94 132 ARG A CA 1
ATOM 1056 C C . ARG A 1 132 ? 4.524 9.844 6.607 1.00 95.94 132 ARG A C 1
ATOM 1058 O O . ARG A 1 132 ? 3.592 10.344 7.238 1.00 95.94 132 ARG A O 1
ATOM 1065 N N . CYS A 1 133 ? 5.348 8.942 7.131 1.00 96.44 133 CYS A N 1
ATOM 1066 C CA . CYS A 1 133 ? 5.285 8.527 8.521 1.00 96.44 133 CYS A CA 1
ATOM 1067 C C . CYS A 1 133 ? 5.622 9.709 9.430 1.00 96.44 133 CYS A C 1
ATOM 1069 O O . CYS A 1 133 ? 6.709 10.277 9.374 1.00 96.44 133 CYS A O 1
ATOM 1071 N N . ASN A 1 134 ? 4.667 10.065 10.282 1.00 93.81 134 ASN A N 1
ATOM 1072 C CA . ASN A 1 134 ? 4.834 11.080 11.305 1.00 93.81 134 ASN A CA 1
ATOM 1073 C C . ASN A 1 134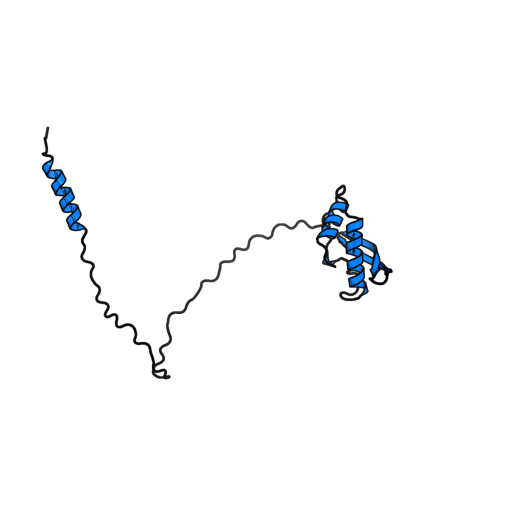 ? 3.912 10.769 12.489 1.00 93.81 134 ASN A C 1
ATOM 1075 O O . ASN A 1 134 ? 2.746 10.431 12.308 1.00 93.81 134 ASN A O 1
ATOM 1079 N N . THR A 1 135 ? 4.407 10.885 13.715 1.00 90.12 135 THR A N 1
ATOM 1080 C CA . THR A 1 135 ? 3.638 10.530 14.916 1.00 90.12 135 THR A CA 1
ATOM 1081 C C . THR A 1 135 ? 2.678 11.627 15.372 1.00 90.12 135 THR A C 1
ATOM 1083 O O . THR A 1 135 ? 1.777 11.330 16.154 1.00 90.12 135 THR A O 1
ATOM 1086 N N . SER A 1 136 ? 2.812 12.863 14.871 1.00 88.50 136 SER A N 1
ATOM 1087 C CA . SER A 1 136 ? 2.006 14.000 15.340 1.00 88.50 136 SER A CA 1
ATOM 1088 C C . SER A 1 136 ? 0.595 14.099 14.744 1.00 88.50 136 SER A C 1
ATOM 1090 O O . SER A 1 136 ? -0.200 14.908 15.214 1.00 88.50 136 SER A O 1
ATOM 1092 N N . SER A 1 137 ? 0.241 13.278 13.748 1.00 91.38 137 SER A N 1
ATOM 1093 C CA . SER A 1 137 ? -1.109 13.253 13.164 1.00 91.38 137 SER A CA 1
ATOM 1094 C C . SER A 1 137 ? -1.663 11.834 13.026 1.00 91.38 137 SER A C 1
ATOM 1096 O O . SER A 1 137 ? -0.917 10.865 12.878 1.00 91.38 137 SER A O 1
ATOM 1098 N N . GLY A 1 138 ? -2.995 11.698 13.041 1.00 87.19 138 GLY A N 1
ATOM 1099 C CA . GLY A 1 138 ? -3.663 10.403 12.849 1.00 87.19 138 GLY A CA 1
ATOM 1100 C C . GLY A 1 138 ? -3.298 9.745 11.513 1.00 87.19 138 GLY A C 1
ATOM 1101 O O . GLY A 1 138 ? -2.921 8.574 11.478 1.00 87.19 138 GLY A O 1
ATOM 1102 N N . SER A 1 139 ? -3.292 10.527 10.430 1.00 88.31 139 SER A N 1
ATOM 1103 C CA . SER A 1 139 ? -2.867 10.064 9.104 1.00 88.31 139 SER 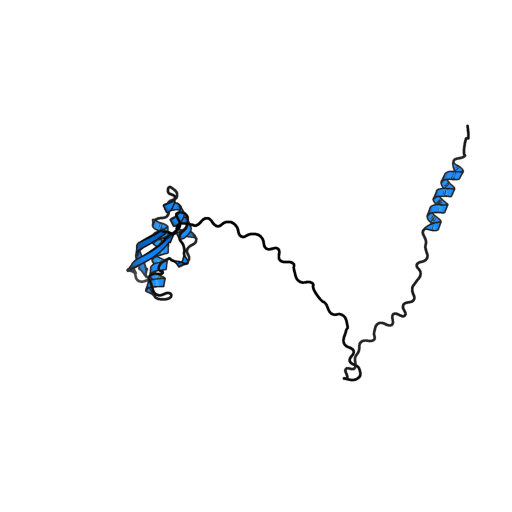A CA 1
ATOM 1104 C C . SER A 1 139 ? -1.380 9.702 9.056 1.00 88.31 139 SER A C 1
ATOM 1106 O O . SER A 1 139 ? -1.012 8.707 8.438 1.00 88.31 139 SER A O 1
ATOM 1108 N N . GLY A 1 140 ? -0.518 10.449 9.748 1.00 94.25 140 GLY A N 1
ATOM 1109 C CA . GLY A 1 140 ? 0.906 10.137 9.848 1.00 94.25 140 GLY A CA 1
ATOM 1110 C C . GLY A 1 140 ? 1.165 8.805 10.559 1.00 94.25 140 GLY A C 1
ATOM 1111 O O . GLY A 1 140 ? 1.969 8.002 10.082 1.00 94.25 140 GLY A O 1
ATOM 1112 N N . ARG A 1 141 ? 0.437 8.516 11.647 1.00 95.50 141 ARG A N 1
ATOM 1113 C CA . ARG A 1 141 ? 0.532 7.238 12.379 1.00 95.50 141 ARG A CA 1
ATOM 1114 C C . ARG A 1 141 ? 0.103 6.053 11.518 1.00 95.50 141 ARG A C 1
ATOM 1116 O O . ARG A 1 141 ? 0.760 5.012 11.550 1.00 95.50 141 ARG A O 1
ATOM 1123 N N . MET A 1 142 ? -0.943 6.229 10.713 1.00 95.50 142 MET A N 1
ATOM 1124 C CA . MET A 1 142 ? -1.364 5.247 9.712 1.00 95.50 142 MET A CA 1
ATOM 1125 C C . MET A 1 142 ? -0.232 4.950 8.714 1.00 95.50 142 MET A C 1
ATOM 1127 O O . MET A 1 142 ? 0.071 3.785 8.445 1.00 95.50 142 MET A O 1
ATOM 1131 N N . TYR A 1 143 ? 0.450 5.980 8.204 1.00 97.12 143 TYR A N 1
ATOM 1132 C CA . TYR A 1 143 ? 1.594 5.784 7.311 1.00 97.12 143 TYR A CA 1
ATOM 1133 C C . TYR A 1 143 ? 2.792 5.140 8.012 1.00 97.12 143 TYR A C 1
ATOM 1135 O O . TYR A 1 143 ? 3.457 4.312 7.400 1.00 97.12 143 TYR A O 1
ATOM 1143 N N . CYS A 1 144 ? 3.034 5.413 9.296 1.00 96.69 144 CYS A N 1
ATOM 1144 C CA . CYS A 1 144 ? 4.051 4.696 10.071 1.00 96.69 144 CYS A CA 1
ATOM 1145 C C . CYS A 1 144 ? 3.738 3.202 10.204 1.00 96.69 144 CYS A C 1
ATOM 1147 O O . CYS A 1 144 ? 4.616 2.358 10.016 1.00 96.69 144 CYS A O 1
ATOM 1149 N N . GLN A 1 145 ? 2.478 2.855 10.478 1.00 95.69 145 GLN A N 1
ATOM 1150 C CA . GLN A 1 145 ? 2.033 1.463 10.542 1.00 95.69 145 GLN A CA 1
ATOM 1151 C C . GLN A 1 145 ? 2.237 0.759 9.192 1.00 95.69 145 GLN A C 1
ATOM 1153 O O . GLN A 1 145 ? 2.804 -0.336 9.153 1.00 95.69 145 GLN A O 1
ATOM 1158 N N . ALA A 1 146 ? 1.881 1.412 8.083 1.00 96.94 146 ALA A N 1
ATOM 1159 C CA . ALA A 1 146 ? 2.156 0.905 6.741 1.00 96.94 146 ALA A CA 1
ATOM 1160 C C . ALA A 1 146 ? 3.668 0.793 6.462 1.00 96.94 146 ALA A C 1
ATOM 1162 O O . ALA A 1 146 ? 4.153 -0.258 6.045 1.00 96.94 146 ALA A O 1
ATOM 1163 N N . SER A 1 147 ? 4.447 1.826 6.778 1.00 96.69 147 SER A N 1
ATOM 1164 C CA . SER A 1 147 ? 5.903 1.847 6.611 1.00 96.69 147 SER A CA 1
ATOM 1165 C C . SER A 1 147 ? 6.609 0.747 7.396 1.00 96.69 147 SER A C 1
ATOM 1167 O O . SER A 1 147 ? 7.674 0.311 6.980 1.00 96.69 147 SER A O 1
ATOM 1169 N N . ASN A 1 148 ? 6.026 0.221 8.469 1.00 96.25 148 ASN A N 1
ATOM 1170 C CA . ASN A 1 148 ? 6.617 -0.884 9.222 1.00 96.25 148 ASN A CA 1
ATOM 1171 C C . ASN A 1 148 ? 6.093 -2.246 8.747 1.00 96.25 148 ASN A C 1
ATOM 1173 O O . ASN A 1 148 ? 6.885 -3.113 8.378 1.00 96.25 148 ASN A O 1
ATOM 1177 N N . ALA A 1 149 ? 4.774 -2.417 8.649 1.00 97.19 149 ALA A N 1
ATOM 1178 C CA . ALA A 1 149 ? 4.156 -3.723 8.412 1.00 97.19 149 ALA A CA 1
ATOM 1179 C C . ALA A 1 149 ? 3.977 -4.097 6.927 1.00 97.19 149 ALA A C 1
ATOM 1181 O O . ALA A 1 149 ? 3.905 -5.281 6.598 1.00 97.19 149 ALA A O 1
ATOM 1182 N N . PHE A 1 150 ? 3.927 -3.128 6.008 1.00 97.62 150 PHE A N 1
ATOM 1183 C CA . PHE A 1 150 ? 3.714 -3.402 4.585 1.00 97.62 150 PHE A CA 1
ATOM 1184 C C . PHE A 1 150 ? 4.902 -4.155 3.974 1.00 97.62 150 PHE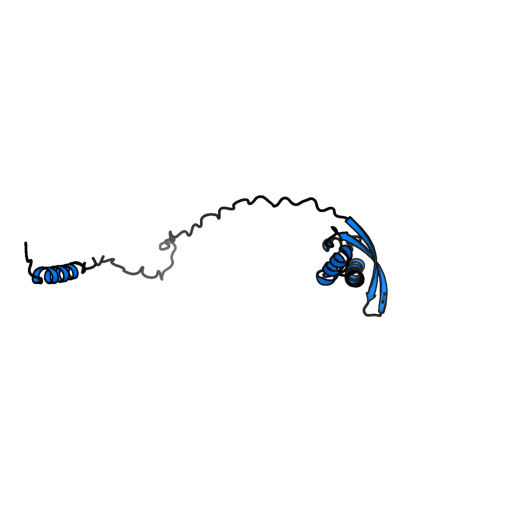 A C 1
ATOM 1186 O O . PHE A 1 150 ? 6.043 -3.695 4.074 1.00 97.62 150 PHE A O 1
ATOM 1193 N N . ARG A 1 151 ? 4.654 -5.294 3.318 1.00 96.19 151 ARG A N 1
ATOM 1194 C CA . ARG A 1 151 ? 5.696 -6.080 2.636 1.00 96.19 151 ARG A CA 1
ATOM 1195 C C . ARG A 1 151 ? 5.441 -6.086 1.120 1.00 96.19 151 ARG A C 1
ATOM 1197 O O . ARG A 1 151 ? 4.450 -6.698 0.699 1.00 96.19 151 ARG A O 1
ATOM 1204 N N . PRO A 1 152 ? 6.233 -5.327 0.336 1.00 91.81 152 PRO A N 1
ATOM 1205 C CA . PRO A 1 152 ? 6.057 -5.171 -1.106 1.00 91.81 152 PRO A CA 1
ATOM 1206 C C . PRO A 1 152 ? 6.440 -6.416 -1.914 1.00 91.81 152 PRO A C 1
ATOM 1208 O O . PRO A 1 152 ? 7.252 -7.222 -1.416 1.00 91.81 152 PRO A O 1
#

pLDDT: mean 81.62, std 17.04, range [43.75, 98.62]

Foldseek 3Di:
DDDDDPVVVVVVVVVVVVPPPDPPPPPPPPPPPPDPPPDDDPVPDDDDPDDPDDDDDDDDDDPDPDDDDQDKDKDWDWFWAQDPVRDIDIAIWIWIDRLQATPLVRTQVVDDPPDPRSVRSLVRLLVVLVVLQDPPDSVNNRSVVCNPPRDD

Sequence (152 aa):
MDTWPLAARILGILLLWLLSVAPGIFASANDTPPKRQTEFSDRNYQPSRQINTSAPVAITSRPAPHRESRIIQSKTEKVKWTNARGEEAEYRMYYEYDGTSVTFASVCSNHRKGSIDYRNCRKAAKQWFGTRCNTSSGSGRMYCQASNAFRP

Radius of gyration: 40.67 Å; chains: 1; bounding box: 43×84×104 Å